Protein AF-A0A0D2NYK9-F1 (afdb_monomer_lite)

pLDDT: mean 83.79, std 9.03, range [50.53, 95.62]

Foldseek 3Di:
DDKDKDWDWDWDFDADPVRDTDIDIDIDIWIWDDDPPDDIATCRVQWDQDPPPRDIDHDPPDDSVVDDDDDPVPDDDD

Structure (mmCIF, N/CA/C/O backbone):
data_AF-A0A0D2NYK9-F1
#
_entry.id   AF-A0A0D2NYK9-F1
#
loop_
_atom_site.group_PDB
_atom_site.id
_atom_site.type_symbol
_atom_site.label_atom_id
_atom_site.label_alt_id
_atom_site.label_comp_id
_atom_site.label_asym_id
_atom_site.label_entity_id
_atom_site.label_seq_id
_atom_site.pdbx_PDB_ins_code
_atom_site.Cartn_x
_atom_site.Cartn_y
_atom_site.Cartn_z
_atom_site.occupancy
_atom_site.B_iso_or_equiv
_atom_site.auth_seq_id
_atom_site.auth_comp_id
_atom_site.auth_asym_id
_atom_site.auth_atom_id
_atom_site.pdbx_PDB_model_num
ATOM 1 N N . CYS A 1 1 ? 11.741 4.569 -14.333 1.00 84.06 1 CYS A N 1
ATOM 2 C CA . CYS A 1 1 ? 10.432 4.356 -13.676 1.00 84.06 1 CYS A CA 1
ATOM 3 C C . CYS A 1 1 ? 10.279 5.378 -12.561 1.00 84.06 1 CYS A C 1
ATOM 5 O O . CYS A 1 1 ? 11.267 6.030 -12.248 1.00 84.06 1 CYS A O 1
ATOM 7 N N . ARG A 1 2 ? 9.088 5.534 -11.980 1.00 87.31 2 ARG A N 1
ATOM 8 C CA . ARG A 1 2 ? 8.876 6.346 -10.771 1.00 87.31 2 ARG A CA 1
ATOM 9 C C . ARG A 1 2 ? 8.098 5.559 -9.726 1.00 87.31 2 ARG A C 1
ATOM 11 O O . ARG A 1 2 ? 7.332 4.671 -10.101 1.00 87.31 2 ARG A O 1
ATOM 18 N N . ILE A 1 3 ? 8.281 5.912 -8.462 1.00 85.81 3 ILE A N 1
ATOM 19 C CA . ILE A 1 3 ? 7.457 5.416 -7.361 1.00 85.81 3 ILE A CA 1
ATOM 20 C C . ILE A 1 3 ? 6.294 6.389 -7.183 1.00 85.81 3 ILE A C 1
ATOM 22 O O . ILE A 1 3 ? 6.474 7.603 -7.297 1.00 85.81 3 ILE A O 1
ATOM 26 N N . ALA A 1 4 ? 5.103 5.853 -6.962 1.00 89.69 4 ALA A N 1
ATOM 27 C CA . ALA A 1 4 ? 3.936 6.617 -6.562 1.00 89.69 4 ALA A CA 1
ATOM 28 C C . ALA A 1 4 ? 3.347 6.001 -5.298 1.00 89.69 4 ALA A C 1
ATOM 30 O O . ALA A 1 4 ? 3.285 4.778 -5.168 1.00 89.69 4 ALA A O 1
ATOM 31 N N . GLU A 1 5 ? 2.907 6.859 -4.393 1.00 89.81 5 GLU A N 1
ATOM 32 C CA . GLU A 1 5 ? 2.215 6.476 -3.172 1.00 89.81 5 GLU A CA 1
ATOM 33 C C . GLU A 1 5 ? 0.709 6.675 -3.352 1.00 89.81 5 GLU A C 1
ATOM 35 O O . GLU A 1 5 ? 0.260 7.655 -3.953 1.00 89.81 5 GLU A O 1
ATOM 40 N N . ILE A 1 6 ? -0.070 5.730 -2.834 1.00 91.75 6 ILE A N 1
ATOM 41 C CA . ILE A 1 6 ? -1.516 5.841 -2.687 1.00 91.75 6 ILE A CA 1
ATOM 42 C C . ILE A 1 6 ? -1.854 5.547 -1.229 1.00 91.75 6 ILE A C 1
ATOM 44 O O . ILE A 1 6 ? -1.606 4.446 -0.737 1.00 91.75 6 ILE A O 1
ATOM 48 N N . VAL A 1 7 ? -2.474 6.518 -0.564 1.00 92.12 7 VAL A N 1
ATOM 49 C CA . VAL A 1 7 ? -3.037 6.338 0.774 1.00 92.12 7 VAL A CA 1
ATOM 50 C C . VAL A 1 7 ? -4.431 5.740 0.635 1.00 92.12 7 VAL A C 1
ATOM 52 O O . VAL A 1 7 ? -5.338 6.357 0.073 1.00 92.12 7 VAL A O 1
ATOM 55 N N . GLN A 1 8 ? -4.608 4.524 1.135 1.00 92.88 8 GLN A N 1
ATOM 56 C CA . GLN A 1 8 ? -5.921 3.914 1.327 1.00 92.88 8 GLN A CA 1
ATOM 57 C C . GLN A 1 8 ? -6.325 4.005 2.797 1.00 92.88 8 GLN A C 1
ATOM 59 O O . GLN A 1 8 ? -5.510 4.349 3.642 1.00 92.88 8 GLN A O 1
ATOM 64 N N . HIS A 1 9 ? -7.582 3.704 3.110 1.00 93.81 9 HIS A N 1
ATOM 65 C CA . HIS A 1 9 ? -8.053 3.630 4.491 1.00 93.81 9 HIS A CA 1
ATOM 66 C C . HIS A 1 9 ? -8.707 2.272 4.714 1.00 93.81 9 HIS A C 1
ATOM 68 O O . HIS A 1 9 ? -9.531 1.844 3.903 1.00 93.81 9 HIS A O 1
ATOM 74 N N . SER A 1 10 ? -8.321 1.598 5.794 1.00 93.81 10 SER A N 1
ATOM 75 C CA . SER A 1 10 ? -9.043 0.440 6.315 1.00 93.81 10 SER A CA 1
ATOM 76 C C . SER A 1 10 ? -9.920 0.925 7.453 1.00 93.81 10 SER A C 1
ATOM 78 O O . SER A 1 10 ? -9.399 1.528 8.388 1.00 93.81 10 SER A O 1
ATOM 80 N N . CYS A 1 11 ? -11.227 0.709 7.352 1.00 95.12 11 CYS A N 1
ATOM 81 C CA . CYS A 1 11 ? -12.186 1.182 8.341 1.00 95.12 11 CYS A CA 1
ATOM 82 C C . CYS A 1 11 ? -12.878 0.007 9.024 1.00 95.12 11 CYS A C 1
ATOM 84 O O . CYS A 1 11 ? -13.307 -0.935 8.356 1.00 95.12 11 CYS A O 1
ATOM 86 N N . GLU A 1 12 ? -13.029 0.103 10.338 1.00 94.94 12 GLU A N 1
ATOM 87 C CA . GLU A 1 12 ? -13.695 -0.883 11.179 1.00 94.94 12 GLU A CA 1
ATOM 88 C C . GLU A 1 12 ? -14.766 -0.196 12.029 1.00 94.94 12 GLU A C 1
ATOM 90 O O . GLU A 1 12 ? -14.632 0.965 12.419 1.00 94.94 12 GLU A O 1
ATOM 95 N N . VAL A 1 13 ? -15.867 -0.906 12.282 1.00 95.56 13 VAL A N 1
ATOM 96 C CA . VAL A 1 13 ? -16.895 -0.445 13.220 1.00 95.56 13 VAL A CA 1
ATOM 97 C C . VAL A 1 13 ? -16.525 -0.978 14.594 1.00 95.56 13 VAL A C 1
ATOM 99 O O . VAL A 1 13 ? -16.516 -2.192 14.795 1.00 95.56 13 VAL A O 1
ATOM 102 N N . VAL A 1 14 ? -16.251 -0.080 15.534 1.00 94.06 14 VAL A N 1
ATOM 103 C CA . VAL A 1 14 ? -15.951 -0.421 16.928 1.00 94.06 14 VAL A CA 1
ATOM 104 C C . VAL A 1 14 ? -16.991 0.200 17.854 1.00 94.06 14 VAL A C 1
ATOM 106 O O . VAL A 1 14 ? -17.682 1.147 17.485 1.00 94.06 14 VAL A O 1
ATOM 109 N N . GLN A 1 15 ? -17.142 -0.350 19.055 1.00 94.19 15 GLN A N 1
ATOM 110 C CA . GLN A 1 15 ? -17.984 0.250 20.087 1.00 94.19 15 GLN A CA 1
ATOM 111 C C . GLN A 1 15 ? -17.133 1.120 21.003 1.00 94.19 15 GLN A C 1
ATOM 113 O O . GLN A 1 15 ? -16.105 0.670 21.508 1.00 94.19 15 GLN A O 1
ATOM 118 N N . ASP A 1 16 ? -17.573 2.356 21.223 1.00 88.25 16 ASP A N 1
ATOM 119 C CA . ASP A 1 16 ? -16.959 3.237 22.207 1.00 88.25 16 ASP A CA 1
ATOM 120 C C . ASP A 1 16 ? -17.318 2.820 23.649 1.00 88.25 16 ASP A C 1
ATOM 122 O O . ASP A 1 16 ? -18.088 1.886 23.896 1.00 88.25 16 ASP A O 1
ATOM 126 N N . SER A 1 17 ? -16.783 3.542 24.637 1.00 87.88 17 SER A N 1
ATOM 127 C CA . SER A 1 17 ? -17.043 3.281 26.061 1.00 87.88 17 SER A CA 1
ATOM 128 C C . SER A 1 17 ? -18.506 3.474 26.487 1.00 87.88 17 SER A C 1
ATOM 130 O O . SER A 1 17 ? -18.883 3.054 27.581 1.00 87.88 17 SER A O 1
ATOM 132 N N . THR A 1 18 ? -19.332 4.093 25.641 1.00 90.88 18 THR A N 1
ATOM 133 C CA . THR A 1 18 ? -20.769 4.306 25.858 1.00 90.88 18 THR A CA 1
ATOM 134 C C . THR A 1 18 ? -21.634 3.249 25.163 1.00 90.88 18 THR A C 1
ATOM 136 O O . THR A 1 18 ? -22.854 3.259 25.325 1.00 90.88 18 THR A O 1
ATOM 139 N N . GLY A 1 19 ? -21.019 2.316 24.426 1.00 89.81 19 GLY A N 1
ATOM 140 C CA . GLY A 1 19 ? -21.707 1.309 23.617 1.00 89.81 19 GLY A CA 1
ATOM 141 C C . GLY A 1 19 ? -22.187 1.834 22.260 1.00 89.81 19 GLY A C 1
ATOM 142 O O . GLY A 1 19 ? -22.945 1.148 21.572 1.00 89.81 19 GLY A O 1
ATOM 143 N N . THR A 1 20 ? -21.764 3.036 21.863 1.00 94.38 20 THR A N 1
ATOM 144 C CA . THR A 1 20 ? -22.099 3.631 20.568 1.00 94.38 20 THR A CA 1
ATOM 145 C C . THR A 1 20 ? -21.164 3.082 19.497 1.00 94.38 20 THR A C 1
ATOM 147 O O . THR A 1 20 ? -19.947 3.055 19.672 1.00 94.38 20 THR A O 1
ATOM 150 N N . ASN A 1 21 ? -21.726 2.656 18.365 1.00 95.19 21 ASN A N 1
ATOM 151 C CA . ASN A 1 21 ? -20.930 2.244 17.213 1.00 95.19 21 ASN A CA 1
ATOM 152 C C . ASN A 1 21 ? -20.258 3.472 16.584 1.00 95.19 21 ASN A C 1
ATOM 154 O O . ASN A 1 21 ? -20.942 4.382 16.111 1.00 95.19 21 ASN A O 1
ATOM 158 N N . ILE A 1 22 ? -18.932 3.461 16.531 1.00 94.69 22 ILE A N 1
ATOM 159 C CA . ILE A 1 2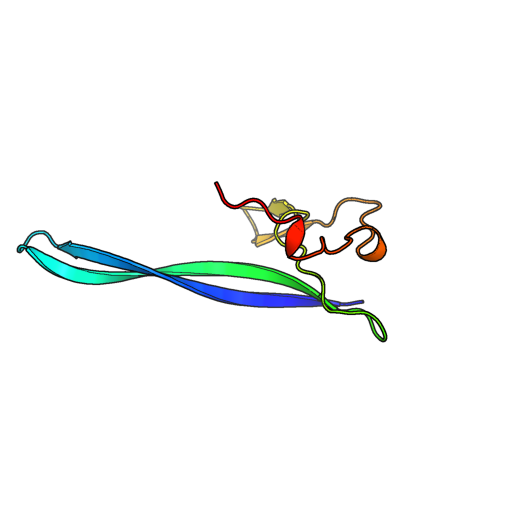2 ? -18.103 4.450 15.850 1.00 94.69 22 ILE A CA 1
ATOM 160 C C . ILE A 1 22 ? -17.333 3.776 14.711 1.00 94.69 22 ILE A C 1
ATOM 162 O O . ILE A 1 22 ? -17.094 2.569 14.729 1.00 94.69 22 ILE A O 1
ATOM 166 N N . VAL A 1 23 ? -16.970 4.552 13.692 1.00 95.62 23 VAL A N 1
ATOM 167 C CA . VAL A 1 23 ? -16.138 4.077 12.581 1.00 95.62 23 VAL A CA 1
ATOM 168 C C . VAL A 1 23 ? -14.723 4.583 12.807 1.00 95.62 23 VAL A C 1
ATOM 170 O O . VAL A 1 23 ? -14.488 5.790 12.766 1.00 95.62 23 VAL A O 1
ATOM 173 N N . GLU A 1 24 ? -13.789 3.666 13.019 1.00 94.88 24 GLU A N 1
ATOM 174 C CA . GLU A 1 24 ? -12.364 3.969 13.104 1.00 94.88 24 GLU A CA 1
ATOM 175 C C . GLU A 1 24 ? -11.694 3.606 11.783 1.00 94.88 24 GLU A C 1
ATOM 177 O O . GLU A 1 24 ? -11.851 2.495 11.285 1.00 94.88 24 GLU A O 1
ATOM 182 N N . CYS A 1 25 ? -10.961 4.552 11.194 1.00 94.62 25 CYS A N 1
ATOM 183 C CA . CYS A 1 25 ? -10.241 4.345 9.942 1.00 94.62 25 CYS A CA 1
ATOM 184 C C . CYS A 1 25 ? -8.742 4.546 10.152 1.00 94.62 25 CYS A C 1
ATOM 186 O O . CYS A 1 25 ? -8.313 5.582 10.659 1.00 94.62 25 CYS A O 1
ATOM 188 N N . PHE A 1 26 ? -7.948 3.594 9.675 1.00 92.94 26 PHE A N 1
ATOM 189 C CA . PHE A 1 26 ? -6.492 3.637 9.726 1.00 92.94 26 PHE A CA 1
ATOM 190 C C . PHE A 1 26 ? -5.923 3.790 8.311 1.00 92.94 26 PHE A C 1
ATOM 192 O O . PHE A 1 26 ? -6.384 3.100 7.390 1.00 92.94 26 PHE A O 1
ATOM 199 N N . PRO A 1 27 ? -4.943 4.688 8.099 1.00 92.06 27 PRO A N 1
ATOM 200 C CA . PRO A 1 27 ? -4.315 4.850 6.799 1.00 92.06 27 PRO A CA 1
ATOM 201 C C . PRO A 1 27 ? -3.478 3.612 6.452 1.00 92.06 27 PRO A C 1
ATOM 203 O O . PRO A 1 27 ? -2.710 3.102 7.263 1.00 92.06 27 PRO A O 1
ATOM 206 N N . VAL A 1 28 ? -3.612 3.146 5.215 1.00 90.81 28 VAL A N 1
ATOM 207 C CA . VAL A 1 28 ? -2.859 2.038 4.629 1.00 90.81 28 VAL A CA 1
ATOM 208 C C . VAL A 1 28 ? -2.073 2.591 3.450 1.00 90.81 28 VAL A C 1
ATOM 210 O O . VAL A 1 28 ? -2.630 2.842 2.378 1.00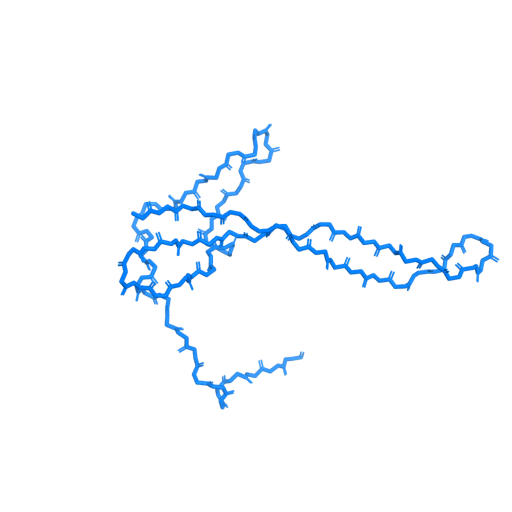 90.81 28 VAL A O 1
ATOM 213 N N . LEU A 1 29 ? -0.775 2.797 3.655 1.00 90.06 29 LEU A N 1
ATOM 214 C CA . LEU A 1 29 ? 0.127 3.266 2.607 1.00 90.06 29 LEU A CA 1
ATOM 215 C C . LEU A 1 29 ? 0.388 2.143 1.605 1.00 90.06 29 LEU A C 1
ATOM 217 O O . LEU A 1 29 ? 0.727 1.022 1.990 1.00 90.06 29 LEU A O 1
ATOM 221 N N . ARG A 1 30 ? 0.240 2.437 0.312 1.00 90.38 30 ARG A N 1
ATOM 222 C CA . ARG A 1 30 ? 0.601 1.517 -0.768 1.00 90.38 30 ARG A CA 1
ATOM 223 C C . ARG A 1 30 ? 1.510 2.186 -1.775 1.00 90.38 30 ARG A C 1
ATOM 225 O O . ARG A 1 30 ? 1.197 3.253 -2.298 1.00 90.38 30 ARG A O 1
ATOM 232 N N . PHE A 1 31 ? 2.599 1.509 -2.103 1.00 89.38 31 PHE A N 1
ATOM 233 C CA . PHE A 1 31 ? 3.608 2.007 -3.0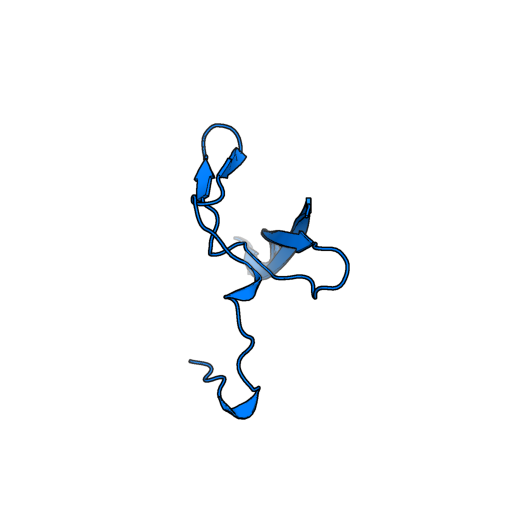23 1.00 89.38 31 PHE A CA 1
ATOM 234 C C . PHE A 1 31 ? 3.546 1.249 -4.336 1.00 89.38 31 PHE A C 1
ATOM 236 O O . PHE A 1 31 ? 3.467 0.021 -4.364 1.00 89.38 31 PHE A O 1
ATOM 243 N N . PHE A 1 32 ? 3.604 1.989 -5.437 1.00 89.38 32 PHE A N 1
ATOM 244 C CA . PHE A 1 32 ? 3.515 1.457 -6.787 1.00 89.38 32 PHE A CA 1
ATOM 245 C C . PHE A 1 32 ? 4.713 1.882 -7.618 1.00 89.38 32 PHE A C 1
ATOM 247 O O . PHE A 1 32 ? 5.078 3.058 -7.655 1.00 89.38 32 PHE A O 1
ATOM 254 N N . GLN A 1 33 ? 5.276 0.937 -8.366 1.00 86.94 33 GLN A N 1
ATOM 255 C CA . G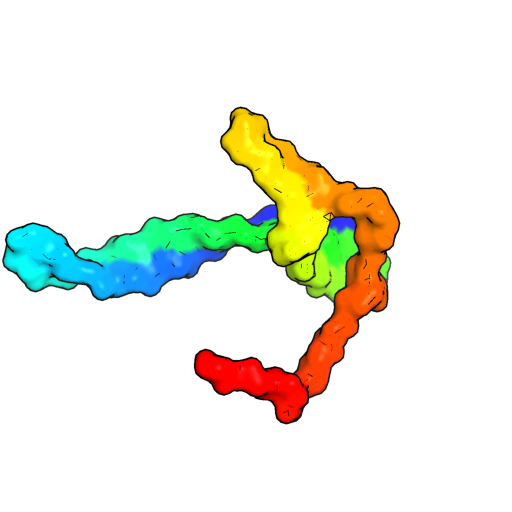LN A 1 33 ? 6.249 1.242 -9.401 1.00 86.94 33 GLN A CA 1
ATOM 256 C C . GLN A 1 33 ? 5.540 1.467 -10.734 1.00 86.94 33 GLN A C 1
ATOM 258 O O . GLN A 1 33 ? 4.868 0.585 -11.271 1.00 86.94 33 GLN A O 1
ATOM 263 N N . LEU A 1 34 ? 5.735 2.660 -11.290 1.00 88.19 34 LEU A N 1
ATOM 264 C CA . LEU A 1 34 ? 5.196 3.068 -12.579 1.00 88.19 34 LEU A CA 1
ATOM 265 C C . LEU A 1 34 ? 6.329 3.129 -13.607 1.00 88.19 34 LEU A C 1
ATOM 267 O O . LEU A 1 34 ? 7.222 3.983 -13.543 1.00 88.19 34 LEU A O 1
ATOM 271 N N . CYS A 1 35 ? 6.286 2.226 -14.581 1.00 86.50 35 CYS A N 1
ATOM 272 C CA . CYS A 1 35 ? 7.216 2.177 -15.703 1.00 86.50 35 CYS A CA 1
ATOM 273 C C . CYS A 1 35 ? 6.451 2.411 -17.012 1.00 86.50 35 CYS A C 1
ATOM 275 O O . CYS A 1 35 ? 5.377 1.855 -17.223 1.00 86.50 35 CYS A O 1
ATOM 277 N N . LYS A 1 36 ? 6.994 3.233 -17.917 1.00 88.94 36 LYS A N 1
ATOM 278 C CA . LYS A 1 36 ? 6.361 3.472 -19.222 1.00 88.94 36 LYS A CA 1
ATOM 279 C C . LYS A 1 36 ? 6.252 2.147 -19.991 1.00 88.94 36 LYS A C 1
ATOM 281 O O . LYS A 1 36 ? 7.218 1.388 -20.044 1.00 88.94 36 LYS A O 1
ATOM 286 N N . GLY A 1 37 ? 5.082 1.880 -20.570 1.00 86.38 37 GLY A N 1
ATOM 287 C CA . GLY A 1 37 ? 4.826 0.663 -21.349 1.00 86.38 37 GLY A CA 1
ATOM 288 C C . GLY A 1 37 ? 4.662 -0.619 -20.526 1.00 86.38 37 GLY A C 1
ATOM 289 O O . GLY A 1 37 ? 4.548 -1.682 -21.120 1.00 86.38 37 GLY A O 1
ATOM 290 N N . HIS A 1 38 ? 4.634 -0.531 -19.193 1.00 83.94 38 HIS A N 1
ATOM 291 C CA . HIS A 1 38 ? 4.415 -1.671 -18.304 1.00 83.94 38 HIS A CA 1
ATOM 292 C C . HIS A 1 38 ? 3.237 -1.392 -17.360 1.00 83.94 38 HIS A C 1
ATOM 294 O O . HIS A 1 38 ? 2.955 -0.224 -17.069 1.00 83.94 38 HIS A O 1
ATOM 300 N N . PRO A 1 39 ? 2.550 -2.433 -16.863 1.00 84.62 39 PRO A N 1
ATOM 301 C CA . PRO A 1 39 ? 1.539 -2.279 -15.824 1.00 84.62 39 PRO A CA 1
ATOM 302 C C . PRO A 1 39 ? 2.105 -1.634 -14.552 1.00 84.62 39 PRO A C 1
ATOM 304 O O . PRO A 1 39 ? 3.290 -1.766 -14.245 1.00 84.62 39 PRO A O 1
ATOM 307 N N . ALA A 1 40 ? 1.239 -0.963 -13.792 1.00 87.69 40 ALA A N 1
ATOM 308 C CA . ALA A 1 40 ? 1.570 -0.538 -12.438 1.00 87.69 40 ALA A CA 1
ATOM 309 C C . ALA A 1 40 ? 1.693 -1.771 -11.535 1.00 87.69 40 ALA A C 1
ATOM 311 O O . ALA A 1 40 ? 0.796 -2.616 -11.521 1.00 87.69 40 ALA A O 1
ATOM 312 N N . VAL A 1 41 ? 2.786 -1.864 -10.781 1.00 87.12 41 VAL A N 1
ATOM 313 C CA . VAL A 1 41 ? 3.045 -2.988 -9.873 1.00 87.12 41 VAL A CA 1
ATOM 314 C C . VAL A 1 41 ? 3.084 -2.468 -8.446 1.00 87.12 41 VAL A C 1
ATOM 316 O O . VAL A 1 41 ? 3.814 -1.519 -8.165 1.00 87.12 41 VAL A O 1
ATOM 319 N N . GLU A 1 42 ? 2.293 -3.069 -7.556 1.00 87.94 42 GLU A N 1
ATOM 320 C CA . GLU A 1 42 ? 2.363 -2.768 -6.125 1.00 87.94 42 GLU A CA 1
ATOM 321 C C . GLU A 1 42 ? 3.660 -3.351 -5.551 1.00 87.94 42 GLU A C 1
ATOM 323 O O . GLU A 1 42 ? 3.905 -4.555 -5.648 1.00 87.94 42 GLU A O 1
ATOM 328 N N . ILE A 1 43 ? 4.488 -2.492 -4.958 1.00 87.38 43 ILE A N 1
ATOM 329 C CA . ILE A 1 43 ? 5.792 -2.839 -4.388 1.00 87.38 43 ILE A CA 1
ATOM 330 C C . ILE A 1 43 ? 5.837 -2.693 -2.866 1.00 87.38 43 ILE A C 1
ATOM 332 O O . ILE A 1 43 ? 6.881 -2.942 -2.279 1.00 87.38 43 ILE A O 1
ATOM 336 N N . THR A 1 44 ? 4.717 -2.345 -2.222 1.00 86.31 44 THR A N 1
ATOM 337 C CA . THR A 1 44 ? 4.603 -2.120 -0.767 1.00 86.31 44 THR A CA 1
ATOM 338 C C . THR A 1 44 ? 5.251 -3.228 0.070 1.00 86.31 44 THR A C 1
ATOM 340 O O . THR A 1 44 ? 5.869 -2.948 1.085 1.00 86.31 44 THR A O 1
ATOM 343 N N . LYS A 1 45 ? 5.136 -4.494 -0.357 1.00 81.50 45 LYS A N 1
ATOM 344 C CA . LYS A 1 45 ? 5.696 -5.658 0.359 1.00 81.50 45 LYS A CA 1
ATOM 345 C C . LYS A 1 45 ? 7.191 -5.902 0.131 1.00 81.50 45 LYS A C 1
ATOM 347 O O . LYS A 1 45 ? 7.745 -6.806 0.744 1.00 81.50 45 LYS A O 1
ATOM 352 N N . PHE A 1 46 ? 7.804 -5.180 -0.799 1.00 78.25 46 PHE A N 1
ATOM 353 C CA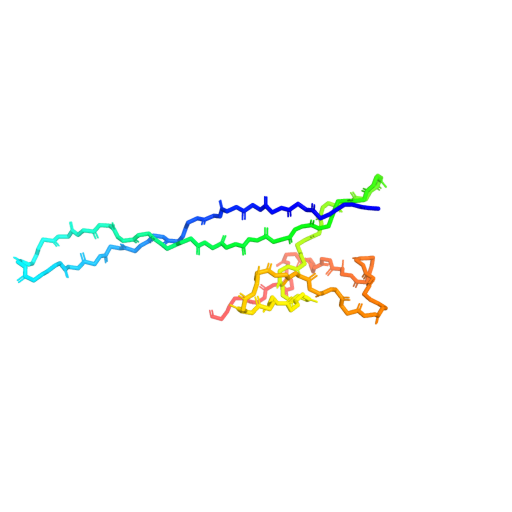 . PHE A 1 46 ? 9.174 -5.413 -1.262 1.00 78.25 46 PHE A CA 1
ATOM 354 C C . PHE A 1 46 ? 10.111 -4.241 -0.967 1.00 78.25 46 PHE A C 1
ATOM 356 O O . PHE A 1 46 ? 11.267 -4.277 -1.378 1.00 78.25 46 PHE A O 1
ATOM 363 N N . ILE A 1 47 ? 9.604 -3.205 -0.305 1.00 80.69 47 ILE A N 1
ATOM 364 C CA . ILE A 1 47 ? 10.366 -2.032 0.106 1.00 80.69 47 ILE A CA 1
ATOM 365 C C . ILE A 1 47 ? 10.473 -2.013 1.624 1.00 80.69 47 ILE A C 1
ATOM 367 O O . ILE A 1 47 ? 9.546 -2.433 2.321 1.00 80.69 47 ILE A O 1
ATOM 371 N N . GLU A 1 48 ? 11.594 -1.512 2.120 1.00 77.56 48 GLU A N 1
ATOM 372 C CA . GLU A 1 48 ? 11.762 -1.215 3.536 1.00 77.56 48 GLU A CA 1
ATOM 373 C C . GLU A 1 48 ? 11.509 0.278 3.745 1.00 77.56 48 GLU A C 1
ATOM 375 O O . GLU A 1 48 ? 11.950 1.115 2.954 1.00 77.56 48 GLU A O 1
ATOM 380 N N . ILE A 1 49 ? 10.723 0.596 4.773 1.00 76.62 49 ILE A N 1
ATOM 381 C CA . ILE A 1 49 ? 10.424 1.971 5.165 1.00 76.62 49 ILE A CA 1
ATOM 382 C C . ILE A 1 49 ? 11.240 2.240 6.423 1.00 76.62 49 ILE A C 1
ATOM 384 O O . ILE A 1 49 ? 11.030 1.569 7.437 1.00 76.62 49 ILE A O 1
ATOM 388 N N . ASP A 1 50 ? 12.159 3.201 6.362 1.00 76.62 50 ASP A N 1
ATOM 389 C CA . ASP A 1 50 ? 12.870 3.661 7.549 1.00 76.62 50 ASP A CA 1
ATOM 390 C C . ASP A 1 50 ? 11.870 4.386 8.457 1.00 76.62 50 ASP A C 1
ATOM 392 O O . ASP A 1 50 ? 11.232 5.375 8.088 1.00 76.62 50 ASP A O 1
ATOM 396 N N . ALA A 1 51 ? 11.696 3.853 9.663 1.00 72.56 51 ALA A N 1
ATOM 397 C CA . ALA A 1 51 ? 10.752 4.380 10.636 1.00 72.56 51 ALA A CA 1
ATOM 398 C C . ALA A 1 51 ? 11.167 5.749 11.209 1.00 72.56 51 ALA A C 1
ATOM 400 O O . ALA A 1 51 ? 10.336 6.416 11.824 1.00 72.56 51 ALA A O 1
ATOM 401 N N . ASN A 1 52 ? 12.428 6.165 11.044 1.00 77.69 52 ASN A N 1
ATOM 402 C CA . ASN A 1 52 ? 12.957 7.397 11.627 1.00 77.69 52 ASN A CA 1
ATOM 403 C C . ASN A 1 52 ? 12.727 8.623 10.738 1.00 77.69 52 ASN A C 1
ATOM 405 O O . ASN A 1 52 ? 12.463 9.705 11.264 1.00 77.69 52 ASN A O 1
ATOM 409 N N . ASP A 1 53 ? 12.827 8.474 9.416 1.00 81.81 53 ASP A N 1
ATOM 410 C CA . ASP A 1 53 ? 12.691 9.581 8.459 1.00 81.81 53 ASP A CA 1
ATOM 411 C C . ASP A 1 53 ? 11.594 9.363 7.399 1.00 81.81 53 ASP A C 1
ATOM 413 O O . ASP A 1 53 ? 11.267 10.290 6.655 1.00 81.81 53 ASP A O 1
ATOM 417 N N . GLY A 1 54 ? 10.981 8.174 7.354 1.00 73.56 54 GLY A N 1
ATOM 418 C CA . GLY A 1 54 ? 9.985 7.808 6.345 1.00 73.56 54 GLY A CA 1
ATOM 419 C C . GLY A 1 54 ? 10.585 7.558 4.959 1.00 73.56 54 GLY A C 1
ATOM 420 O O . GLY A 1 54 ? 9.847 7.498 3.972 1.00 73.56 54 GLY A O 1
ATOM 421 N N . GLY A 1 55 ? 11.910 7.439 4.868 1.00 77.81 55 GLY A N 1
ATOM 422 C CA . GLY A 1 55 ? 12.640 7.086 3.665 1.00 77.81 55 GLY A CA 1
ATOM 423 C C . GLY A 1 55 ? 12.271 5.687 3.187 1.00 77.81 55 GLY A C 1
ATOM 424 O O . GLY A 1 55 ? 11.969 4.789 3.970 1.00 77.81 55 GLY A O 1
ATOM 425 N N . ILE A 1 56 ? 12.269 5.504 1.869 1.00 75.38 56 ILE A N 1
ATOM 426 C CA . ILE A 1 56 ? 11.939 4.226 1.240 1.00 75.38 56 ILE A CA 1
ATOM 427 C C . ILE A 1 56 ? 13.196 3.690 0.578 1.00 75.38 56 ILE A C 1
ATOM 429 O O . ILE A 1 56 ? 13.692 4.286 -0.384 1.00 75.38 56 ILE A O 1
ATOM 433 N N . GLU A 1 57 ? 13.664 2.537 1.040 1.00 76.38 57 GLU A N 1
ATOM 434 C CA . GLU A 1 57 ? 14.765 1.822 0.410 1.00 76.38 57 GLU A CA 1
ATOM 435 C C . GLU A 1 57 ? 14.229 0.692 -0.472 1.00 76.38 57 GLU A C 1
ATOM 437 O O . GLU A 1 57 ? 13.452 -0.171 -0.053 1.00 76.38 57 GLU A O 1
ATOM 442 N N . ILE A 1 58 ? 14.643 0.707 -1.742 1.00 74.81 58 ILE A N 1
ATOM 443 C CA . ILE A 1 58 ? 14.391 -0.395 -2.671 1.00 74.81 58 ILE A CA 1
ATOM 444 C C . ILE A 1 58 ? 15.622 -1.307 -2.650 1.00 74.81 58 ILE A C 1
ATOM 446 O O . ILE A 1 58 ? 16.712 -0.834 -2.987 1.00 74.81 58 ILE A O 1
ATOM 450 N N . PRO A 1 59 ? 15.468 -2.611 -2.357 1.00 72.12 59 PRO A N 1
ATOM 451 C CA . PRO A 1 59 ? 16.579 -3.551 -2.362 1.00 72.12 59 PRO A CA 1
ATOM 452 C C . PRO A 1 59 ? 17.339 -3.546 -3.692 1.00 72.12 59 PRO A C 1
ATOM 454 O O . PRO A 1 59 ? 16.746 -3.579 -4.780 1.00 72.12 59 PRO A O 1
ATOM 457 N N . HIS A 1 60 ? 18.670 -3.555 -3.617 1.00 69.25 60 HIS A N 1
ATOM 458 C CA . HIS A 1 60 ? 19.521 -3.666 -4.798 1.00 69.25 60 HIS A CA 1
ATOM 459 C C . HIS A 1 60 ? 19.180 -4.942 -5.585 1.00 69.25 60 HIS A C 1
ATOM 461 O O . HIS A 1 60 ? 19.246 -6.051 -5.062 1.00 69.25 60 HIS A O 1
ATOM 467 N N . GLY A 1 61 ? 18.818 -4.782 -6.862 1.00 67.19 61 GLY A N 1
ATOM 468 C CA . GLY A 1 61 ? 18.413 -5.891 -7.732 1.00 67.19 61 GLY A CA 1
ATOM 469 C C . GLY A 1 61 ? 16.904 -6.147 -7.799 1.00 67.19 61 GLY A C 1
ATOM 470 O O . GLY A 1 61 ? 16.492 -7.068 -8.505 1.00 67.19 61 GLY A O 1
ATOM 471 N N . PHE A 1 62 ? 16.072 -5.333 -7.136 1.00 74.12 62 PHE A N 1
ATOM 472 C CA . PHE A 1 62 ? 14.623 -5.402 -7.307 1.00 74.12 62 PHE A CA 1
ATOM 473 C C . PHE A 1 62 ? 14.221 -5.184 -8.773 1.00 74.12 62 PHE A C 1
ATOM 475 O O . PHE A 1 62 ? 14.625 -4.223 -9.432 1.00 74.12 62 PHE A O 1
ATOM 482 N N . ARG A 1 63 ? 13.397 -6.100 -9.277 1.00 74.56 63 ARG A N 1
ATOM 483 C CA . ARG A 1 63 ? 12.963 -6.172 -10.671 1.00 74.56 63 ARG A CA 1
ATOM 484 C C . ARG A 1 63 ? 11.455 -6.340 -10.703 1.00 74.56 63 ARG A C 1
ATOM 486 O O . ARG A 1 63 ? 10.954 -7.435 -10.458 1.00 74.56 63 ARG A O 1
ATOM 493 N N . SER A 1 64 ? 10.714 -5.268 -10.976 1.00 69.56 64 SER A N 1
ATOM 494 C CA . SER A 1 64 ? 9.245 -5.318 -11.017 1.00 69.56 64 SER A CA 1
ATOM 495 C C . SER A 1 64 ? 8.709 -6.267 -12.088 1.00 69.56 64 SER A C 1
ATOM 497 O O . SER A 1 64 ? 7.626 -6.815 -11.932 1.00 69.56 64 SER A O 1
ATOM 499 N N . ASP A 1 65 ? 9.488 -6.519 -13.138 1.00 70.19 65 ASP A N 1
ATOM 500 C CA . ASP A 1 65 ? 9.225 -7.517 -14.174 1.00 70.19 65 ASP A CA 1
ATOM 501 C C . ASP A 1 65 ? 9.266 -8.967 -13.661 1.00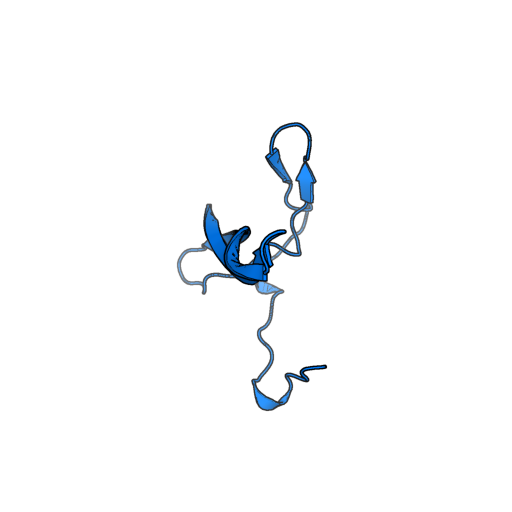 70.19 65 ASP A C 1
ATOM 503 O O . ASP A 1 65 ? 8.696 -9.855 -14.293 1.00 70.19 65 ASP A O 1
ATOM 507 N N . SER A 1 66 ? 9.886 -9.218 -12.503 1.00 70.69 66 SER A N 1
ATOM 508 C CA . SER A 1 66 ? 9.822 -10.524 -11.832 1.00 70.69 66 SER A CA 1
ATOM 509 C C . SER A 1 66 ? 8.493 -10.767 -11.106 1.00 70.69 66 SER A C 1
ATOM 511 O O . SER A 1 66 ? 8.157 -11.915 -10.812 1.00 70.69 66 SER A O 1
ATOM 513 N N . ILE A 1 67 ? 7.710 -9.713 -10.839 1.00 71.94 67 ILE A N 1
ATOM 514 C CA . ILE A 1 67 ? 6.410 -9.832 -10.177 1.00 71.94 67 ILE A CA 1
ATOM 515 C C . ILE A 1 67 ? 5.383 -10.266 -11.218 1.00 71.94 67 ILE A C 1
ATOM 517 O O . ILE A 1 67 ? 4.853 -9.468 -11.990 1.00 71.94 67 ILE A O 1
ATOM 521 N N . GLN A 1 68 ? 5.096 -11.563 -11.227 1.00 72.25 68 GLN A N 1
ATOM 522 C CA . GLN A 1 68 ? 4.074 -12.144 -12.085 1.00 72.25 68 GLN A CA 1
ATOM 523 C C . GLN A 1 68 ? 2.748 -12.255 -11.334 1.00 72.25 68 GLN A C 1
ATOM 525 O O . GLN A 1 68 ? 2.677 -12.773 -10.216 1.00 72.25 68 GLN A O 1
ATOM 530 N N . GLY A 1 69 ? 1.678 -11.766 -11.960 1.00 71.81 69 GLY A N 1
ATOM 531 C CA . GLY A 1 69 ? 0.326 -12.008 -11.473 1.00 71.81 69 GLY A CA 1
ATOM 532 C C . GLY A 1 69 ? 0.006 -13.502 -11.517 1.00 71.81 69 GLY A C 1
ATOM 533 O O . GLY A 1 69 ? 0.378 -14.191 -12.466 1.00 71.81 69 GLY A O 1
ATOM 534 N N . ARG A 1 70 ? -0.704 -14.008 -10.505 1.00 77.56 70 ARG A N 1
ATOM 535 C CA . ARG A 1 70 ? -1.275 -15.359 -10.566 1.00 77.56 70 ARG A CA 1
ATOM 536 C C . ARG A 1 70 ? -2.621 -15.326 -11.292 1.00 77.56 70 ARG A C 1
ATOM 538 O O . ARG A 1 70 ? -3.388 -14.381 -11.081 1.00 77.56 70 ARG A O 1
ATOM 545 N N . PRO A 1 71 ? -2.948 -16.345 -12.104 1.00 81.44 71 PRO A N 1
ATOM 546 C CA . PRO A 1 71 ? -4.306 -16.539 -12.589 1.00 81.44 71 PRO A CA 1
ATOM 547 C C . PRO A 1 71 ? -5.293 -16.573 -11.418 1.00 81.44 71 PRO A C 1
ATOM 549 O O . PRO A 1 71 ? -5.002 -17.162 -10.380 1.00 81.44 71 PRO A O 1
ATOM 552 N N . TRP A 1 72 ? -6.486 -15.990 -11.587 1.00 75.25 72 TRP A N 1
ATOM 553 C CA . TRP A 1 72 ? -7.508 -15.942 -10.527 1.00 75.25 72 TRP A CA 1
ATOM 554 C C . TRP A 1 72 ? -7.840 -17.323 -9.942 1.00 75.25 72 TRP A C 1
ATOM 556 O O . TRP A 1 72 ? -8.078 -17.452 -8.747 1.00 75.25 72 TRP A O 1
ATOM 566 N N . ARG A 1 73 ? -7.807 -18.363 -10.784 1.00 87.25 73 ARG A N 1
ATOM 567 C CA . ARG A 1 73 ? -8.076 -19.756 -10.392 1.00 87.25 73 ARG A CA 1
ATOM 568 C C . ARG A 1 73 ? -7.062 -20.313 -9.388 1.00 87.25 73 ARG A C 1
ATOM 570 O O . ARG A 1 73 ? -7.405 -21.226 -8.650 1.00 87.25 73 ARG A O 1
ATOM 577 N N . ASP A 1 74 ? -5.865 -19.736 -9.338 1.00 86.31 74 ASP A N 1
ATOM 578 C CA . ASP A 1 74 ? -4.759 -20.186 -8.490 1.00 86.31 74 ASP A CA 1
ATOM 579 C C . ASP A 1 74 ? -4.643 -19.350 -7.199 1.00 86.31 74 ASP A C 1
ATOM 581 O O . ASP A 1 74 ? -3.696 -19.504 -6.423 1.00 86.31 74 ASP A O 1
ATOM 585 N N . VAL A 1 75 ? -5.584 -18.427 -6.962 1.00 81.06 75 VAL A N 1
ATOM 586 C CA . VAL A 1 75 ? -5.629 -17.588 -5.760 1.00 81.06 75 VAL A CA 1
ATOM 587 C C . VAL A 1 75 ? -6.412 -18.311 -4.662 1.00 81.06 75 VAL A C 1
ATOM 589 O O . VAL A 1 75 ? -7.640 -18.335 -4.674 1.00 81.06 75 VAL A O 1
ATOM 592 N N . VAL A 1 76 ? -5.702 -18.865 -3.677 1.00 82.50 76 VAL A N 1
ATOM 593 C CA . VAL A 1 76 ? -6.304 -19.428 -2.457 1.00 82.50 76 VAL A CA 1
ATOM 594 C C . VAL A 1 76 ? -6.463 -18.315 -1.418 1.00 82.50 76 VAL A C 1
ATOM 596 O O . VAL A 1 76 ? -5.485 -17.655 -1.065 1.00 82.50 76 VAL A O 1
ATOM 599 N N . ARG A 1 77 ? -7.694 -18.085 -0.946 1.00 70.56 77 ARG A N 1
ATOM 600 C CA . ARG A 1 77 ? -7.979 -17.228 0.217 1.00 70.56 77 ARG A CA 1
ATOM 601 C C . ARG A 1 77 ? -8.083 -18.120 1.455 1.00 70.56 77 ARG A C 1
ATOM 603 O O . ARG A 1 77 ? -8.822 -19.101 1.408 1.00 70.56 77 ARG A O 1
ATOM 610 N N . TYR A 1 78 ? -7.315 -17.796 2.491 1.00 50.53 78 TYR A N 1
ATOM 611 C CA . TYR A 1 78 ? -7.341 -18.455 3.802 1.00 50.53 78 TYR A CA 1
ATOM 612 C C . TYR A 1 78 ? -8.341 -17.755 4.715 1.00 50.53 78 TYR A C 1
ATOM 614 O O . TYR A 1 78 ? -8.450 -16.512 4.583 1.00 50.53 78 TYR A O 1
#

Sequence (78 aa):
CRIAEIVQHSCEVVQDSTGTNIVECFPVLRFFQLCKGHPAVEITKFIEIDANDGGIEIPHGFRSDSIQGRPWRDVVRY

Organism: Hypholoma sublateritium (strain FD-334 SS-4) (NCBI:txid945553)

Radius of gyration: 17.38 Å; chains: 1; bounding box: 42×30×47 Å

Secondary structure (DSSP, 8-state):
-EEEEEEEEEEEEEE-TTS-EEEEEEEEEEEEEE-TTS--EE-GGG-EE-TTT--EEPPTT--GGG-PPPPGGG----

InterPro domains:
  IPR024645 Mitochondrial export protein Som1 [PF11093] (1-45)